Protein AF-A0A939FJG6-F1 (afdb_monomer)

Secondary structure (DSSP, 8-state):
-HHHHHHHHHHHHHHHH-TTHHHHHHHHHHHHHHHHHHH--SSHHHHHHHHHHHHHHHHHHHHHHHHHHHHHS-GGGHHHHHHHHHHHHHHHHHHHHHH-

Organism: NCBI:txid163361

Sequence (100 aa):
VCVVLAGRTAHWLRGRLGARAPLAACMTLMTAGAVLTAFFHGSPTQLALWFCLIGLGAGYGYAALADLVAALVPRREIAAGNGLNTVIRTVGSAVGSQLS

Radius of gyration: 14.94 Å; Cα contacts (8 Å, |Δi|>4): 90; chains: 1; bounding box: 38×19×45 Å

InterPro domains:
  IPR011701 Major facilitator superfamily [PF07690] (12-97)
  IPR020846 Major facilitator superfamily domain [PS50850] (1-100)
  IPR036259 MFS transporter superfamily [G3DSA:1.20.1250.20] (1-100)
  IPR036259 MFS transporter superfamily [SSF103473] (3-99)

Foldseek 3Di:
DLLVVLLVCLVVQCVPPNLCRLVVLLVVLLVVLVVCVVPPVPDPVSNVVSVSSNSSSVSSVVNSQLVVLVVPPPPVCSVVSVVVVVVVVVVVVVVVVVVD

pLDDT: mean 88.59, std 5.11, range [69.38, 94.81]

Structure (mmCIF, N/CA/C/O backbone):
data_AF-A0A939FJG6-F1
#
_entry.id   AF-A0A939FJG6-F1
#
loop_
_atom_site.group_PDB
_atom_site.id
_atom_site.type_symbol
_atom_site.label_atom_id
_atom_site.label_alt_id
_atom_site.label_comp_id
_atom_site.label_asym_id
_atom_site.label_entity_id
_atom_site.label_seq_id
_atom_site.pdbx_PDB_ins_code
_atom_site.Cartn_x
_atom_site.Cartn_y
_atom_site.Cartn_z
_atom_site.occupancy
_atom_site.B_iso_or_equiv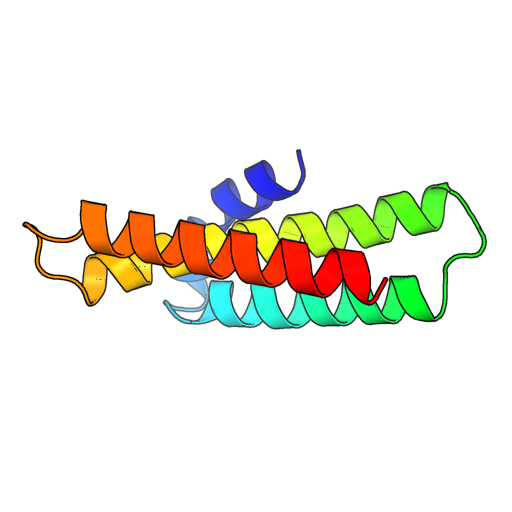
_atom_site.auth_seq_id
_atom_site.auth_comp_id
_atom_site.auth_asym_id
_atom_site.auth_atom_id
_atom_site.pdbx_PDB_model_num
ATOM 1 N N . VAL A 1 1 ? -1.706 10.787 -9.382 1.00 76.06 1 VAL A N 1
ATOM 2 C CA . VAL A 1 1 ? -3.081 10.711 -9.943 1.00 76.06 1 VAL A CA 1
ATOM 3 C C . VAL A 1 1 ? -3.710 9.338 -9.721 1.00 76.06 1 VAL A C 1
ATOM 5 O O . VAL A 1 1 ? -4.723 9.271 -9.039 1.00 76.06 1 VAL A O 1
ATOM 8 N N . CYS A 1 2 ? -3.094 8.247 -10.188 1.00 80.75 2 CYS A N 1
ATOM 9 C CA . CYS A 1 2 ? -3.628 6.882 -10.045 1.00 80.75 2 CYS A CA 1
ATOM 10 C C . CYS A 1 2 ? -3.949 6.479 -8.593 1.00 80.75 2 CYS A C 1
ATOM 12 O O . CYS A 1 2 ? -5.029 5.967 -8.328 1.00 80.75 2 CYS A O 1
ATOM 14 N N . VAL A 1 3 ? -3.085 6.827 -7.634 1.00 82.94 3 VAL A N 1
ATOM 15 C CA . VAL A 1 3 ? -3.323 6.608 -6.190 1.00 82.94 3 VAL A CA 1
ATOM 16 C C . VAL A 1 3 ? -4.638 7.239 -5.716 1.00 82.94 3 VAL A C 1
ATOM 18 O O . VAL A 1 3 ? -5.413 6.612 -4.999 1.00 82.94 3 VAL A O 1
ATOM 21 N N . VAL A 1 4 ? -4.916 8.473 -6.145 1.00 82.00 4 VAL A N 1
ATOM 22 C CA . VAL A 1 4 ? -6.126 9.213 -5.754 1.00 82.00 4 VAL A CA 1
ATOM 23 C C . VAL A 1 4 ? -7.368 8.569 -6.369 1.00 82.00 4 VAL A C 1
ATOM 25 O O . VAL A 1 4 ? -8.390 8.440 -5.700 1.00 82.00 4 VAL A O 1
ATOM 28 N N . LEU A 1 5 ? -7.280 8.117 -7.623 1.00 82.25 5 LEU A N 1
ATOM 29 C CA . LEU A 1 5 ? -8.376 7.422 -8.304 1.00 82.25 5 LEU A CA 1
ATOM 30 C C . LEU A 1 5 ? -8.698 6.071 -7.647 1.00 82.25 5 LEU A C 1
ATOM 32 O O . LEU A 1 5 ? -9.870 5.753 -7.440 1.00 82.25 5 LEU A O 1
ATOM 36 N N . ALA A 1 6 ? -7.676 5.308 -7.258 1.00 77.31 6 ALA A N 1
ATOM 37 C CA . ALA A 1 6 ? -7.855 4.060 -6.519 1.00 77.31 6 ALA A CA 1
ATOM 38 C C . ALA A 1 6 ? -8.456 4.296 -5.126 1.00 77.31 6 ALA A C 1
ATOM 40 O O . ALA A 1 6 ? -9.421 3.635 -4.752 1.00 77.31 6 ALA A O 1
ATOM 41 N N . GLY A 1 7 ? -7.976 5.304 -4.390 1.00 76.44 7 GLY A N 1
ATOM 42 C CA . GLY A 1 7 ? -8.575 5.689 -3.108 1.00 76.44 7 GLY A CA 1
ATOM 43 C C . GLY A 1 7 ? -10.057 6.060 -3.246 1.00 76.44 7 GLY A C 1
ATOM 44 O O . GLY A 1 7 ? -10.889 5.624 -2.452 1.00 76.44 7 GLY A O 1
ATOM 45 N N . ARG A 1 8 ? -10.423 6.782 -4.315 1.00 81.31 8 ARG A N 1
ATOM 46 C CA . ARG A 1 8 ? -11.822 7.120 -4.613 1.00 81.31 8 ARG A CA 1
ATOM 47 C C . ARG A 1 8 ? -12.666 5.9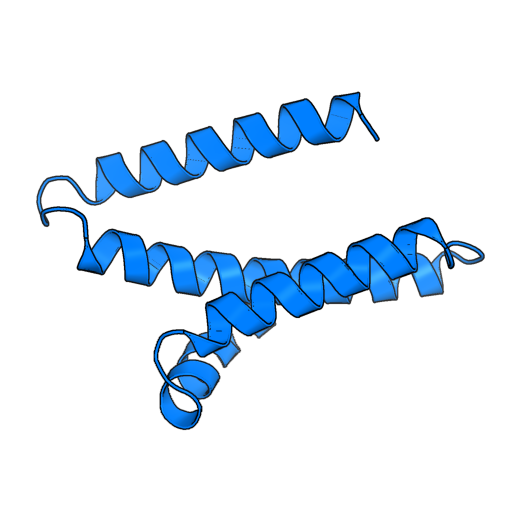18 -5.008 1.00 81.31 8 ARG A C 1
ATOM 49 O O . ARG A 1 8 ? -13.856 5.966 -4.765 1.00 81.31 8 ARG A O 1
ATOM 56 N N . THR A 1 9 ? -12.116 4.861 -5.592 1.00 85.94 9 THR A N 1
ATOM 57 C CA . THR A 1 9 ? -12.886 3.669 -6.009 1.00 85.94 9 THR A CA 1
ATOM 58 C C . THR A 1 9 ? -12.899 2.563 -4.949 1.00 85.94 9 THR A C 1
ATOM 60 O O . THR A 1 9 ? -13.729 1.655 -5.011 1.00 85.94 9 THR A O 1
ATOM 63 N N . ALA A 1 10 ? -12.060 2.671 -3.914 1.00 78.06 10 ALA A N 1
ATOM 64 C CA . ALA A 1 10 ? -11.960 1.702 -2.824 1.00 78.06 10 ALA A CA 1
ATOM 65 C C . ALA A 1 10 ? -13.278 1.498 -2.056 1.00 78.06 10 ALA A C 1
ATOM 67 O O . ALA A 1 10 ? -13.609 0.363 -1.715 1.00 78.06 10 ALA A O 1
ATOM 68 N N . HIS A 1 11 ? -14.055 2.563 -1.821 1.00 80.62 11 HIS A N 1
ATOM 69 C CA . HIS A 1 11 ? -15.347 2.463 -1.127 1.00 80.62 11 HIS A CA 1
ATOM 70 C C . HIS A 1 11 ? -16.357 1.610 -1.915 1.00 80.62 11 HIS A C 1
ATOM 72 O O . HIS A 1 11 ? -17.049 0.768 -1.344 1.00 80.62 11 HIS A O 1
ATOM 78 N N . TRP A 1 12 ? -16.394 1.778 -3.241 1.00 84.00 12 TRP A N 1
ATOM 79 C CA . TRP A 1 12 ? -17.251 1.001 -4.135 1.00 84.00 12 TRP A CA 1
ATOM 80 C C . TRP A 1 12 ? -16.816 -0.466 -4.174 1.00 84.00 12 TRP A C 1
ATOM 82 O O . TRP A 1 12 ? -17.649 -1.368 -4.078 1.00 84.00 12 TRP A O 1
ATOM 92 N N . LEU A 1 13 ? -15.502 -0.704 -4.236 1.00 78.81 13 LEU A N 1
ATOM 93 C CA . LEU A 1 13 ? -14.929 -2.048 -4.236 1.00 78.81 13 LEU A CA 1
ATOM 94 C C . LEU A 1 13 ? -15.253 -2.801 -2.935 1.00 78.81 13 LEU A C 1
ATOM 96 O O . LEU A 1 13 ? -15.637 -3.968 -2.984 1.00 78.81 13 LEU A O 1
ATOM 100 N N . ARG A 1 14 ? -15.187 -2.122 -1.779 1.00 82.12 14 ARG A N 1
ATOM 101 C CA . ARG A 1 14 ? -15.625 -2.684 -0.489 1.00 82.12 14 ARG A CA 1
ATOM 102 C C . ARG A 1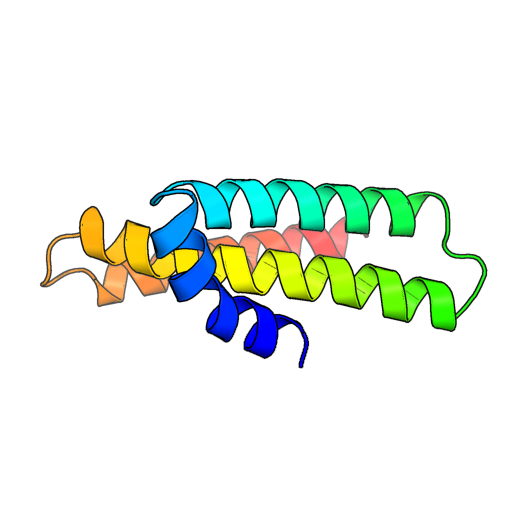 14 ? -17.109 -3.014 -0.467 1.00 82.12 14 ARG A C 1
ATOM 104 O O . ARG A 1 14 ? -17.472 -4.091 -0.008 1.00 82.12 14 ARG A O 1
ATOM 111 N N . GLY A 1 15 ? -17.952 -2.107 -0.960 1.00 82.50 15 GLY A N 1
ATOM 112 C CA . GLY A 1 15 ? -19.404 -2.292 -0.961 1.00 82.50 15 GLY A CA 1
ATOM 113 C C . GLY A 1 15 ? -19.864 -3.485 -1.800 1.00 82.50 15 GLY A C 1
ATOM 114 O O . GLY A 1 15 ? -20.858 -4.117 -1.461 1.00 82.50 15 GLY A O 1
ATOM 115 N N . ARG A 1 16 ? -19.132 -3.824 -2.871 1.00 81.38 16 ARG A N 1
ATOM 116 C CA . ARG A 1 16 ? -19.490 -4.938 -3.766 1.00 81.38 16 ARG A CA 1
ATOM 117 C C . ARG A 1 16 ? -18.816 -6.266 -3.446 1.00 81.38 16 ARG A 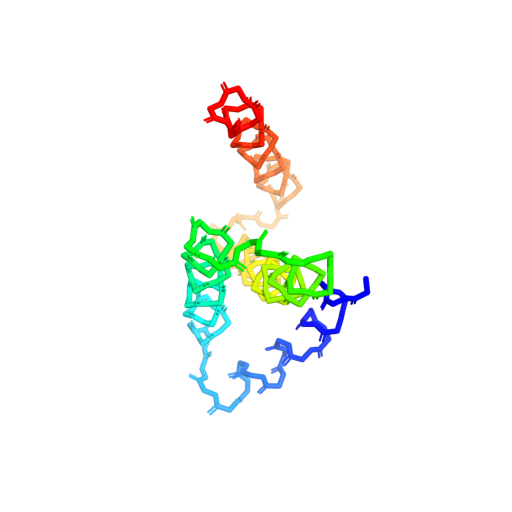C 1
ATOM 119 O O . ARG A 1 16 ? -19.424 -7.306 -3.665 1.00 81.38 16 ARG A O 1
ATOM 126 N N . LEU A 1 17 ? -17.567 -6.242 -2.985 1.00 79.69 17 LEU A N 1
ATOM 127 C CA . LEU A 1 17 ? -16.727 -7.442 -2.851 1.00 79.69 17 LEU A CA 1
ATOM 128 C C . LEU A 1 17 ? -16.272 -7.703 -1.402 1.00 79.69 17 LEU A C 1
ATOM 130 O O . LEU A 1 17 ? -15.540 -8.655 -1.137 1.00 79.69 17 LEU A O 1
ATOM 134 N N . GLY A 1 18 ? -16.708 -6.871 -0.454 1.00 83.06 18 GLY A N 1
ATOM 135 C CA . GLY A 1 18 ? -16.434 -7.014 0.973 1.00 83.06 18 GLY A CA 1
ATOM 136 C C . GLY A 1 18 ? -15.178 -6.283 1.456 1.00 83.06 18 GLY A C 1
ATOM 137 O O . GLY A 1 18 ? -14.363 -5.767 0.689 1.00 83.06 18 GLY A O 1
ATOM 138 N N . ALA A 1 19 ? -14.999 -6.257 2.780 1.00 78.44 19 ALA A N 1
ATOM 139 C CA . ALA A 1 19 ? -13.966 -5.460 3.452 1.00 78.44 19 ALA A CA 1
ATOM 140 C C . ALA A 1 19 ? -12.519 -5.840 3.076 1.00 78.44 19 ALA A C 1
ATOM 142 O O . ALA A 1 19 ? -11.618 -5.006 3.164 1.00 78.44 19 ALA A O 1
ATOM 143 N N . ARG A 1 20 ? -12.287 -7.086 2.634 1.00 84.00 20 ARG A N 1
ATOM 144 C CA . ARG A 1 20 ? -10.958 -7.586 2.234 1.00 84.00 20 ARG A CA 1
ATOM 145 C C . ARG A 1 20 ? -10.599 -7.280 0.777 1.00 84.00 20 ARG A C 1
ATOM 147 O O . ARG A 1 20 ? -9.429 -7.383 0.418 1.00 84.00 20 ARG A O 1
ATOM 154 N N . ALA A 1 21 ? -11.564 -6.881 -0.052 1.00 87.44 21 ALA A N 1
ATOM 155 C CA . ALA A 1 21 ? -11.352 -6.717 -1.488 1.00 87.44 21 ALA A CA 1
ATOM 156 C C . ALA A 1 21 ? -10.297 -5.656 -1.858 1.00 87.44 21 ALA A C 1
ATOM 158 O O . ALA A 1 21 ? -9.463 -5.949 -2.712 1.00 87.44 21 ALA A O 1
ATOM 159 N N . PRO A 1 22 ? -10.227 -4.473 -1.213 1.00 88.62 22 PRO A N 1
ATOM 160 C CA . PRO A 1 22 ? -9.169 -3.506 -1.519 1.00 88.62 22 PRO A CA 1
ATOM 161 C C . PRO A 1 22 ? -7.779 -3.986 -1.100 1.00 88.62 22 PRO A C 1
ATOM 163 O O . PRO A 1 22 ? -6.797 -3.663 -1.757 1.00 88.62 22 PRO A O 1
ATOM 166 N N . LEU A 1 23 ? -7.690 -4.781 -0.030 1.00 88.88 23 LEU A N 1
ATOM 167 C CA . LEU A 1 23 ? -6.437 -5.393 0.415 1.00 88.88 23 LEU A CA 1
ATOM 168 C C . LEU A 1 23 ? -5.933 -6.404 -0.618 1.00 88.88 23 LEU A C 1
ATOM 170 O O . LEU A 1 23 ? -4.779 -6.332 -1.032 1.00 88.88 23 LEU A O 1
ATOM 174 N N . ALA A 1 24 ? -6.816 -7.284 -1.096 1.00 92.19 24 ALA A N 1
ATOM 175 C CA . ALA A 1 24 ? -6.489 -8.219 -2.167 1.00 92.19 24 ALA A CA 1
ATOM 176 C C . ALA A 1 24 ? -6.096 -7.482 -3.458 1.00 92.19 24 ALA A C 1
ATOM 178 O O . ALA A 1 24 ? -5.049 -7.777 -4.026 1.00 92.19 24 ALA A O 1
ATOM 179 N N . ALA A 1 25 ? -6.873 -6.471 -3.868 1.00 91.19 25 ALA A N 1
ATOM 180 C CA . ALA A 1 25 ? -6.590 -5.665 -5.055 1.00 91.19 25 ALA A CA 1
ATOM 181 C C . ALA A 1 25 ? -5.236 -4.946 -4.962 1.00 91.19 25 ALA A C 1
ATOM 183 O O . ALA A 1 25 ? -4.478 -4.924 -5.930 1.00 91.19 25 ALA A O 1
ATOM 184 N N . CYS A 1 26 ? -4.909 -4.395 -3.789 1.00 93.38 26 CYS A N 1
ATOM 185 C CA . CYS A 1 26 ? -3.602 -3.812 -3.502 1.00 93.38 26 CYS A CA 1
ATOM 186 C C . CYS A 1 26 ? -2.482 -4.827 -3.742 1.00 93.38 26 CYS A C 1
ATOM 188 O O . CYS A 1 26 ? -1.575 -4.549 -4.524 1.00 93.38 26 CYS A O 1
ATOM 190 N N . MET A 1 27 ? -2.562 -6.005 -3.112 1.00 92.94 27 MET A N 1
ATOM 191 C CA . MET A 1 27 ? -1.537 -7.044 -3.250 1.00 92.94 27 MET A CA 1
ATOM 192 C C . MET A 1 27 ? -1.381 -7.474 -4.710 1.00 92.94 27 MET A C 1
ATOM 194 O O . MET A 1 27 ? -0.274 -7.448 -5.236 1.00 92.94 27 MET A O 1
ATOM 198 N N . THR A 1 28 ? -2.481 -7.775 -5.403 1.00 94.81 28 THR A N 1
ATOM 199 C CA . THR A 1 28 ? -2.423 -8.223 -6.801 1.00 94.81 28 THR A CA 1
ATOM 200 C C . THR A 1 28 ? -1.847 -7.161 -7.732 1.00 94.81 28 THR A C 1
ATOM 202 O O . THR A 1 28 ? -1.007 -7.478 -8.571 1.00 94.81 28 THR A O 1
ATOM 205 N N . LEU A 1 29 ? -2.260 -5.896 -7.587 1.00 94.00 29 LEU A N 1
ATOM 206 C CA . LEU A 1 29 ? -1.818 -4.811 -8.468 1.00 94.00 29 LEU A CA 1
ATOM 207 C C . LEU A 1 29 ? -0.358 -4.434 -8.220 1.00 94.00 29 LEU A C 1
ATOM 209 O O . LEU A 1 29 ? 0.380 -4.213 -9.179 1.00 94.00 29 LEU A O 1
ATOM 213 N N . MET A 1 30 ? 0.070 -4.382 -6.955 1.00 93.06 30 MET A N 1
ATOM 214 C CA . MET A 1 30 ? 1.460 -4.071 -6.622 1.00 93.06 30 MET A CA 1
ATOM 215 C C . MET A 1 30 ? 2.402 -5.196 -7.049 1.00 93.06 30 MET A 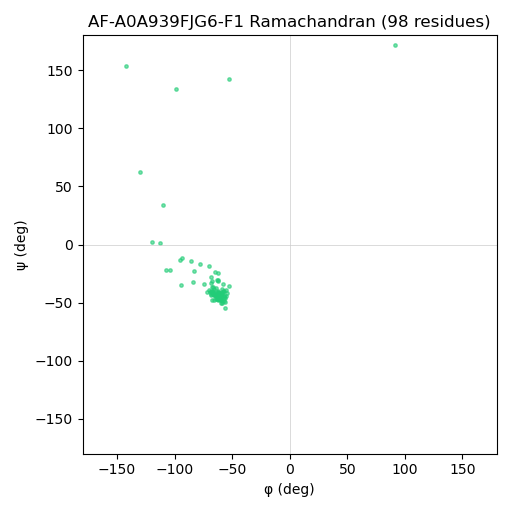C 1
ATOM 217 O O . MET A 1 30 ? 3.432 -4.908 -7.654 1.00 93.06 30 MET A O 1
ATOM 221 N N . THR A 1 31 ? 2.041 -6.462 -6.816 1.00 94.06 31 THR A N 1
ATOM 222 C CA . THR A 1 31 ? 2.842 -7.605 -7.279 1.00 94.06 31 THR A CA 1
ATOM 223 C C . THR A 1 31 ? 2.917 -7.648 -8.802 1.00 94.06 31 THR A C 1
ATOM 225 O O . THR A 1 31 ? 4.011 -7.762 -9.346 1.00 94.06 31 THR A O 1
ATOM 228 N N . ALA A 1 32 ? 1.791 -7.494 -9.506 1.00 94.25 32 ALA A N 1
ATOM 229 C CA . ALA A 1 32 ? 1.787 -7.478 -10.968 1.00 94.25 32 ALA A CA 1
ATOM 230 C C . ALA A 1 32 ? 2.625 -6.319 -11.525 1.00 94.25 32 ALA A C 1
ATOM 232 O O . ALA A 1 32 ? 3.451 -6.530 -12.406 1.00 94.25 32 ALA A O 1
ATOM 233 N N . GLY A 1 33 ? 2.465 -5.109 -10.980 1.00 92.00 33 GLY A N 1
ATOM 234 C CA . GLY A 1 33 ? 3.246 -3.941 -11.381 1.00 92.00 33 GLY A CA 1
ATOM 235 C C . GLY A 1 33 ? 4.747 -4.121 -11.149 1.00 92.00 33 GLY A C 1
ATOM 236 O O . GLY A 1 33 ? 5.535 -3.794 -12.033 1.00 92.00 33 GLY A O 1
ATOM 237 N N . ALA A 1 34 ? 5.151 -4.697 -10.014 1.00 90.62 34 ALA A N 1
ATOM 238 C CA . ALA A 1 34 ? 6.551 -5.011 -9.730 1.00 90.62 34 ALA A CA 1
ATOM 239 C C . ALA A 1 34 ? 7.123 -6.057 -10.702 1.00 90.62 34 ALA A C 1
ATOM 241 O O . ALA A 1 34 ? 8.183 -5.832 -11.278 1.00 90.62 34 ALA A O 1
ATOM 242 N N . VAL A 1 35 ? 6.403 -7.157 -10.953 1.00 93.88 35 VAL A N 1
ATOM 243 C CA . VAL A 1 35 ? 6.817 -8.203 -11.908 1.00 93.88 35 VAL A CA 1
ATOM 244 C C . VAL A 1 35 ? 6.933 -7.636 -13.325 1.00 93.88 35 VAL A C 1
ATOM 246 O O . VAL A 1 35 ? 7.939 -7.843 -13.997 1.00 93.88 35 VAL A O 1
ATOM 249 N N . LEU A 1 36 ? 5.944 -6.866 -13.778 1.00 91.88 36 LEU A N 1
ATOM 250 C CA . LEU A 1 36 ? 5.973 -6.237 -15.100 1.00 91.88 36 LEU A CA 1
ATOM 251 C C . LEU A 1 36 ? 7.111 -5.222 -15.221 1.00 91.88 36 LEU A C 1
ATOM 253 O O . LEU A 1 36 ? 7.766 -5.162 -16.255 1.00 91.88 36 LEU A O 1
ATOM 257 N N . THR A 1 37 ? 7.401 -4.477 -14.155 1.00 90.00 37 THR A N 1
ATOM 258 C CA . THR A 1 37 ? 8.545 -3.558 -14.128 1.00 90.00 37 THR A CA 1
ATOM 259 C C . THR A 1 37 ? 9.873 -4.309 -14.146 1.00 90.00 37 THR A C 1
ATOM 261 O O . THR A 1 37 ? 10.807 -3.812 -14.753 1.00 90.00 37 THR A O 1
ATOM 264 N N . ALA A 1 38 ? 9.960 -5.496 -13.536 1.00 89.88 38 ALA A N 1
ATOM 265 C CA . ALA A 1 38 ? 11.176 -6.309 -13.495 1.00 89.88 38 ALA A CA 1
ATOM 266 C C . ALA A 1 38 ? 11.494 -7.013 -14.826 1.00 89.88 38 ALA A C 1
ATOM 268 O O . ALA A 1 38 ? 12.663 -7.170 -15.157 1.00 89.88 38 ALA A O 1
ATOM 269 N N . PHE A 1 39 ? 10.480 -7.428 -15.594 1.00 91.94 39 PHE A N 1
ATOM 270 C CA . PHE A 1 39 ? 10.681 -8.177 -16.846 1.00 91.94 39 PHE A CA 1
ATOM 271 C C . PHE A 1 39 ? 10.394 -7.373 -18.127 1.00 91.94 39 PHE A C 1
ATOM 273 O O . PHE A 1 39 ? 10.888 -7.732 -19.193 1.00 91.94 39 PHE A O 1
ATOM 280 N N . PHE A 1 40 ? 9.603 -6.295 -18.061 1.00 85.44 40 PHE A N 1
ATOM 281 C CA . PHE A 1 40 ? 9.110 -5.552 -19.232 1.00 85.44 40 PHE A CA 1
ATOM 282 C C . PHE A 1 40 ? 9.344 -4.038 -19.110 1.00 85.44 40 PHE A C 1
ATOM 284 O O . PHE A 1 40 ? 8.408 -3.238 -19.128 1.00 85.44 40 PHE A O 1
ATOM 291 N N . HIS A 1 41 ? 10.608 -3.628 -19.032 1.00 84.50 41 HIS A N 1
ATOM 292 C CA . HIS A 1 41 ? 11.035 -2.229 -18.874 1.00 84.50 41 HIS A CA 1
ATOM 293 C C . HIS A 1 41 ? 11.707 -1.646 -20.137 1.00 84.50 41 HIS A C 1
ATOM 295 O O . HIS A 1 41 ? 12.629 -0.839 -20.052 1.00 84.50 41 HIS A O 1
ATOM 301 N N . GLY A 1 42 ? 11.263 -2.064 -21.328 1.00 83.56 42 GLY A N 1
ATOM 302 C CA . GLY A 1 42 ? 11.912 -1.723 -22.602 1.00 83.56 42 GLY A CA 1
ATOM 303 C C . GLY A 1 42 ? 11.625 -0.313 -23.132 1.00 83.56 42 GLY A C 1
ATOM 304 O O . GLY A 1 42 ? 12.344 0.168 -24.003 1.00 83.56 42 GLY A O 1
ATOM 305 N N . SER A 1 43 ? 10.590 0.371 -22.629 1.00 90.69 43 SER A N 1
ATOM 306 C CA . SER A 1 43 ? 10.258 1.737 -23.051 1.00 90.69 43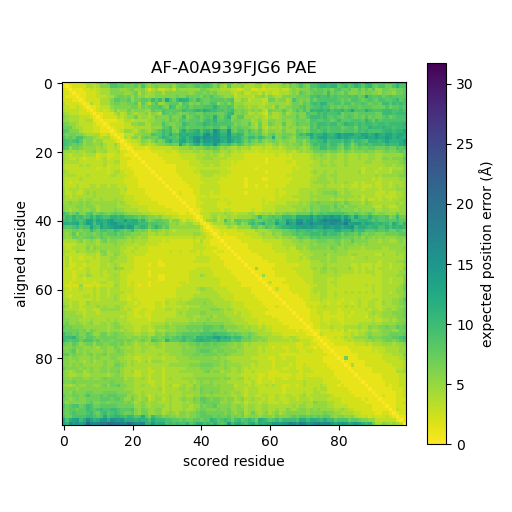 SER A CA 1
ATOM 307 C C . SER A 1 43 ? 9.765 2.620 -21.894 1.00 90.69 43 SER A C 1
ATOM 309 O O . SER A 1 43 ? 9.149 2.113 -20.950 1.00 90.69 43 SER A O 1
ATOM 311 N N . PRO A 1 44 ? 9.940 3.956 -21.981 1.00 88.38 44 PRO A N 1
ATOM 312 C CA . PRO A 1 44 ? 9.430 4.892 -20.972 1.00 88.38 44 PRO A CA 1
ATOM 313 C C . PRO A 1 44 ? 7.910 4.800 -20.777 1.00 88.38 44 PRO A C 1
ATOM 315 O O . PRO A 1 44 ? 7.405 4.958 -19.668 1.00 88.38 44 PRO A O 1
ATOM 318 N N . THR A 1 45 ? 7.174 4.510 -21.855 1.00 89.00 45 THR A N 1
ATOM 319 C CA . THR A 1 45 ? 5.710 4.367 -21.815 1.00 89.00 45 THR A CA 1
ATOM 320 C C . THR A 1 45 ? 5.267 3.109 -21.066 1.00 89.00 45 THR A C 1
ATOM 322 O O . THR A 1 45 ? 4.323 3.179 -20.280 1.00 89.00 45 THR A O 1
ATOM 325 N N . GLN A 1 46 ? 5.979 1.987 -21.227 1.00 88.19 46 GLN A N 1
ATOM 326 C CA . GLN A 1 46 ? 5.752 0.777 -20.429 1.00 88.19 46 GLN A CA 1
ATOM 327 C C . GLN A 1 46 ? 5.998 1.041 -18.946 1.00 88.19 46 GLN A C 1
ATOM 329 O O . GLN A 1 46 ? 5.144 0.718 -18.125 1.00 88.19 46 GLN A O 1
ATOM 334 N N . LEU A 1 47 ? 7.109 1.704 -18.607 1.00 89.25 47 LEU A N 1
ATOM 335 C CA . LEU A 1 47 ? 7.404 2.063 -17.220 1.00 89.25 47 LEU A CA 1
ATOM 336 C C . LEU A 1 47 ? 6.275 2.904 -16.612 1.00 89.25 47 LEU A C 1
ATOM 338 O O . LEU A 1 47 ? 5.777 2.587 -15.534 1.00 89.25 47 LEU A O 1
ATOM 342 N N . ALA A 1 48 ? 5.823 3.940 -17.324 1.00 90.88 48 ALA A N 1
ATOM 343 C CA . ALA A 1 48 ? 4.729 4.792 -16.869 1.00 90.88 48 ALA A CA 1
ATOM 344 C C . ALA A 1 48 ? 3.444 3.988 -16.595 1.00 90.88 48 ALA A C 1
ATOM 346 O O . ALA A 1 48 ? 2.771 4.225 -15.588 1.00 90.88 48 ALA A O 1
ATOM 347 N N . LEU A 1 49 ? 3.125 3.007 -17.445 1.00 91.44 49 LEU A N 1
ATOM 348 C CA . LEU A 1 49 ? 1.964 2.135 -17.270 1.00 91.44 49 LEU A CA 1
ATOM 349 C C . LEU A 1 49 ? 2.102 1.229 -16.035 1.00 91.44 49 LEU A C 1
ATOM 351 O O . LEU A 1 49 ? 1.157 1.097 -15.253 1.00 91.44 49 LEU A O 1
ATOM 355 N N . TRP A 1 50 ? 3.280 0.651 -15.804 1.00 92.31 50 TRP A N 1
ATOM 356 C CA . TRP A 1 50 ? 3.531 -0.210 -14.644 1.00 92.31 50 TRP A CA 1
ATOM 357 C C . TRP A 1 50 ? 3.530 0.573 -13.332 1.00 92.31 50 TRP A C 1
ATOM 359 O O . TRP A 1 50 ? 2.889 0.155 -12.367 1.00 92.31 50 TRP A O 1
ATOM 369 N N . PHE A 1 51 ? 4.113 1.773 -13.313 1.00 90.50 51 PHE A N 1
ATOM 370 C CA . PHE A 1 51 ? 3.997 2.688 -12.177 1.00 90.50 51 PHE A CA 1
ATOM 371 C C . PHE A 1 51 ? 2.550 3.129 -11.924 1.00 90.50 51 PHE A C 1
ATOM 373 O O . PHE A 1 51 ? 2.165 3.334 -10.770 1.00 90.50 51 PHE A O 1
ATOM 380 N N . CYS A 1 52 ? 1.712 3.227 -12.961 1.00 92.31 52 CYS A N 1
ATOM 381 C CA . CYS A 1 52 ? 0.280 3.456 -12.776 1.00 92.31 52 CYS A CA 1
ATOM 382 C C . CYS A 1 52 ? -0.398 2.280 -12.061 1.00 92.31 52 CYS A C 1
ATOM 384 O O . CYS A 1 52 ? -1.175 2.531 -11.140 1.00 92.31 52 CYS A O 1
ATOM 386 N N . LEU A 1 53 ? -0.084 1.028 -12.417 1.00 92.31 53 LEU A N 1
ATOM 387 C CA . LEU A 1 53 ? -0.597 -0.159 -11.714 1.00 92.31 53 LEU A CA 1
ATOM 388 C C . LEU A 1 53 ? -0.170 -0.173 -10.244 1.00 92.31 53 LEU A C 1
ATOM 390 O O . LEU A 1 53 ? -1.014 -0.340 -9.362 1.00 92.31 53 LEU A O 1
ATOM 394 N N . ILE A 1 54 ? 1.114 0.079 -9.976 1.00 92.12 54 ILE A N 1
ATOM 395 C CA . ILE A 1 54 ? 1.646 0.172 -8.610 1.00 92.12 54 ILE A CA 1
ATOM 396 C C . ILE A 1 54 ? 0.925 1.286 -7.841 1.00 92.12 54 ILE A C 1
ATOM 398 O O . ILE A 1 54 ? 0.488 1.080 -6.710 1.00 92.12 54 ILE A O 1
ATOM 402 N N . GLY A 1 55 ? 0.734 2.452 -8.464 1.00 91.81 55 GLY A N 1
ATOM 403 C CA . GLY A 1 55 ? 0.013 3.576 -7.873 1.00 91.81 55 GLY A CA 1
ATOM 404 C C . GLY A 1 55 ? -1.454 3.262 -7.568 1.00 91.81 55 GLY A C 1
ATOM 405 O O . GLY A 1 55 ? -1.953 3.653 -6.513 1.00 91.81 55 GLY A O 1
ATOM 406 N N . LEU A 1 56 ? -2.151 2.539 -8.449 1.00 91.56 56 LEU A N 1
ATOM 407 C CA . LEU A 1 56 ? -3.513 2.069 -8.183 1.00 91.56 56 LEU A CA 1
ATOM 408 C C . LEU A 1 56 ? -3.536 1.112 -6.985 1.00 91.56 56 LEU A C 1
ATOM 410 O O . LEU A 1 56 ? -4.327 1.303 -6.063 1.00 91.56 56 LEU A O 1
ATOM 414 N N . GLY A 1 57 ? -2.636 0.127 -6.960 1.00 91.19 57 GLY A N 1
ATOM 415 C CA . GLY A 1 57 ? -2.514 -0.811 -5.844 1.00 91.19 57 GLY A CA 1
ATOM 416 C C . GLY A 1 57 ? -2.277 -0.096 -4.513 1.00 91.19 57 GLY A C 1
ATOM 417 O O . GLY A 1 57 ? -3.030 -0.299 -3.562 1.00 91.19 57 GLY A O 1
ATOM 418 N N . ALA A 1 58 ? -1.315 0.829 -4.478 1.00 91.88 58 ALA A N 1
ATOM 419 C CA . ALA A 1 58 ? -1.007 1.624 -3.294 1.00 91.88 58 ALA A CA 1
ATOM 420 C C . ALA A 1 58 ? -2.217 2.429 -2.788 1.00 91.88 58 ALA A C 1
ATOM 422 O O . ALA A 1 58 ? -2.452 2.487 -1.583 1.00 91.88 58 ALA A O 1
ATOM 423 N N . GLY A 1 59 ? -3.025 3.007 -3.685 1.00 90.31 59 GLY A N 1
ATOM 424 C CA . GLY A 1 59 ? -4.244 3.728 -3.304 1.00 90.31 59 GLY A CA 1
ATOM 425 C C . GLY A 1 59 ? -5.275 2.843 -2.598 1.00 90.31 59 GLY A C 1
ATOM 426 O O . GLY A 1 59 ? -5.833 3.248 -1.576 1.00 90.31 59 GLY A O 1
ATOM 427 N N . TYR A 1 60 ? -5.482 1.614 -3.083 1.00 91.06 60 TYR A N 1
ATOM 428 C CA . TYR A 1 60 ? -6.328 0.636 -2.393 1.00 91.06 60 TYR A CA 1
ATOM 429 C C . TYR A 1 60 ? -5.736 0.202 -1.049 1.00 91.06 60 TYR A C 1
ATOM 431 O O . TYR A 1 60 ? -6.480 0.060 -0.077 1.00 91.06 60 TYR A O 1
ATOM 439 N N . GLY A 1 61 ? -4.412 0.045 -0.973 1.00 90.12 61 GLY A N 1
ATOM 440 C CA . GLY A 1 61 ? -3.697 -0.261 0.264 1.00 90.12 61 GLY A CA 1
ATOM 441 C C . GLY A 1 61 ? -3.880 0.818 1.328 1.00 90.12 61 GLY A C 1
ATOM 442 O O . GLY A 1 61 ? -4.247 0.502 2.456 1.00 90.12 61 GLY A O 1
ATOM 443 N N . TYR A 1 62 ? -3.714 2.095 0.970 1.00 89.88 62 TYR A N 1
ATOM 444 C CA . TYR A 1 62 ? -3.910 3.215 1.897 1.00 89.88 62 TYR A CA 1
ATOM 445 C C . TYR A 1 62 ? -5.339 3.294 2.429 1.00 89.88 62 TYR A C 1
ATOM 447 O O . TYR A 1 62 ? -5.531 3.450 3.633 1.00 89.88 62 TYR A O 1
ATOM 455 N N . ALA A 1 63 ? -6.339 3.128 1.558 1.00 88.25 63 ALA A N 1
ATOM 456 C CA . ALA A 1 63 ? -7.733 3.074 1.986 1.00 88.25 63 ALA A CA 1
ATOM 457 C C . ALA A 1 63 ? -7.981 1.887 2.930 1.00 88.25 63 ALA A C 1
ATOM 459 O O . ALA A 1 63 ? -8.640 2.023 3.958 1.00 88.25 63 ALA A O 1
ATOM 460 N N . ALA A 1 64 ? -7.413 0.719 2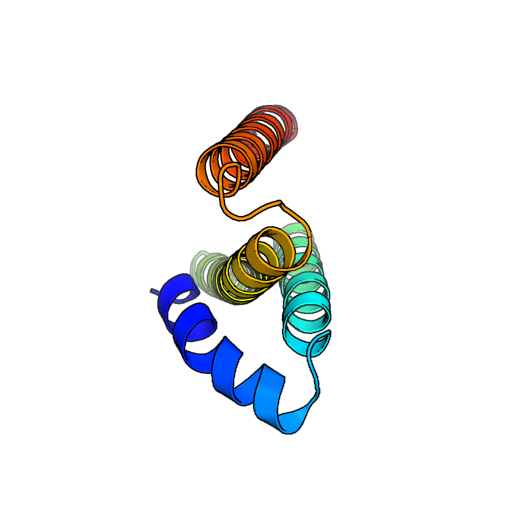.613 1.00 89.31 64 ALA A N 1
ATOM 461 C CA . ALA A 1 64 ? -7.600 -0.464 3.433 1.00 89.31 64 ALA A CA 1
ATOM 462 C C . ALA A 1 64 ? -6.949 -0.353 4.814 1.00 89.31 64 ALA A C 1
ATOM 464 O O . ALA A 1 64 ? -7.555 -0.776 5.796 1.00 89.31 64 ALA A O 1
ATOM 465 N N . LEU A 1 65 ? -5.747 0.220 4.877 1.00 89.38 65 LEU A N 1
ATOM 466 C CA . LEU A 1 65 ? -5.005 0.454 6.112 1.00 89.38 65 LEU A CA 1
ATOM 467 C C . LEU A 1 65 ? -5.708 1.469 7.009 1.00 89.38 65 LEU A C 1
ATOM 469 O O . LEU A 1 65 ? -5.821 1.213 8.202 1.00 89.38 65 LEU A O 1
ATOM 473 N N . ALA A 1 66 ? -6.224 2.569 6.450 1.00 87.62 66 ALA A N 1
ATOM 474 C CA . ALA A 1 66 ? -6.983 3.557 7.215 1.00 87.62 66 ALA A CA 1
ATOM 475 C C . ALA A 1 66 ? -8.179 2.911 7.934 1.00 87.62 66 ALA A C 1
ATOM 477 O O . ALA A 1 66 ? -8.361 3.100 9.137 1.00 87.62 66 ALA A O 1
ATOM 478 N N . ASP A 1 67 ? -8.931 2.071 7.221 1.00 87.94 67 ASP A N 1
ATOM 479 C CA . ASP A 1 67 ? -10.065 1.349 7.796 1.00 87.94 67 ASP A CA 1
ATOM 480 C C . ASP A 1 67 ? -9.629 0.298 8.830 1.00 87.94 67 ASP A C 1
ATOM 482 O O . ASP A 1 67 ? -10.303 0.104 9.839 1.00 87.94 67 ASP A O 1
ATOM 486 N N . LEU A 1 68 ? -8.499 -0.380 8.606 1.00 87.94 68 LEU A N 1
ATOM 487 C CA . LEU A 1 68 ? -7.970 -1.389 9.528 1.00 87.94 68 LEU A CA 1
ATOM 488 C C . LEU A 1 68 ? -7.491 -0.753 10.840 1.00 87.94 68 LEU A C 1
ATOM 490 O O . LEU A 1 68 ? -7.788 -1.260 11.918 1.00 87.94 68 LEU A O 1
ATOM 494 N N . VAL A 1 69 ? -6.799 0.386 10.750 1.00 90.00 69 VAL A N 1
ATOM 495 C CA . VAL A 1 69 ? -6.371 1.184 11.905 1.00 90.00 69 VAL A CA 1
ATOM 496 C C . VAL A 1 69 ? -7.591 1.684 12.673 1.00 90.00 69 VAL A C 1
ATOM 498 O O . VAL A 1 69 ? -7.650 1.518 13.887 1.00 90.00 69 VAL A O 1
ATOM 501 N N . ALA A 1 70 ? -8.591 2.232 11.979 1.00 90.12 70 ALA A N 1
ATOM 502 C CA . ALA A 1 70 ? -9.822 2.699 12.611 1.00 90.12 70 ALA A CA 1
ATOM 503 C C . ALA A 1 70 ? -10.612 1.573 13.305 1.00 90.12 70 ALA A C 1
ATOM 505 O O . ALA A 1 70 ? -11.291 1.834 14.296 1.00 90.12 70 ALA A O 1
ATOM 506 N N . ALA A 1 71 ? -10.528 0.339 12.798 1.00 89.94 71 ALA A N 1
ATOM 507 C CA . ALA A 1 71 ? -11.223 -0.820 13.356 1.00 89.94 71 ALA A CA 1
ATOM 508 C C . ALA A 1 71 ? -10.482 -1.491 14.526 1.00 89.94 71 ALA A C 1
ATOM 510 O O . ALA A 1 71 ? -11.131 -2.047 15.409 1.00 89.94 71 ALA A O 1
ATOM 511 N N . LEU A 1 72 ? -9.145 -1.482 14.525 1.00 91.88 72 LEU A N 1
ATOM 512 C CA . LEU A 1 72 ? -8.329 -2.246 15.480 1.00 91.88 72 LEU A CA 1
ATOM 513 C C . LEU A 1 72 ? -7.701 -1.393 16.587 1.00 91.88 72 LEU A C 1
ATOM 515 O O . LEU A 1 72 ? -7.340 -1.932 17.631 1.00 91.88 72 LEU A O 1
ATOM 519 N N . VAL A 1 73 ? -7.546 -0.084 16.374 1.00 94.38 73 VAL A N 1
ATOM 520 C CA . VAL A 1 73 ? -6.891 0.814 17.333 1.00 94.38 73 VAL A CA 1
ATOM 521 C C . VAL A 1 73 ? -7.943 1.559 18.162 1.00 94.38 73 VAL A C 1
ATOM 523 O O . VAL A 1 73 ? -8.892 2.107 17.594 1.00 94.38 73 VAL A O 1
ATOM 526 N N . PRO A 1 74 ? -7.792 1.643 19.501 1.00 93.69 74 PRO A N 1
ATOM 527 C CA . PRO A 1 74 ? -8.677 2.445 20.339 1.00 93.69 74 PRO A CA 1
ATOM 528 C C . PRO A 1 74 ? -8.779 3.888 19.838 1.00 93.69 74 PRO A C 1
ATOM 530 O O . PRO A 1 74 ? -7.786 4.492 19.442 1.00 93.69 74 PRO A O 1
ATOM 533 N N . ARG A 1 75 ? -9.971 4.492 19.924 1.00 90.31 75 ARG A N 1
ATOM 534 C CA . ARG A 1 75 ? -10.257 5.828 19.359 1.00 90.31 75 ARG A CA 1
ATOM 535 C C . ARG A 1 75 ? -9.273 6.926 19.790 1.00 90.31 75 ARG A C 1
ATOM 537 O O . ARG A 1 75 ? -8.931 7.787 18.988 1.00 90.31 75 ARG A O 1
ATOM 544 N N . ARG A 1 76 ? -8.801 6.869 21.040 1.00 93.88 76 ARG A N 1
ATOM 545 C CA . ARG A 1 76 ? -7.800 7.792 21.615 1.00 93.88 76 ARG A CA 1
ATOM 546 C C . ARG A 1 76 ? -6.382 7.615 21.049 1.00 93.88 76 ARG A C 1
ATOM 548 O O . ARG A 1 76 ? -5.564 8.515 21.172 1.00 93.88 76 ARG A O 1
ATOM 555 N N . GLU A 1 77 ? -6.098 6.476 20.427 1.00 93.94 77 GLU A N 1
ATOM 556 C CA . GLU A 1 77 ? -4.778 6.068 19.933 1.00 93.94 77 GLU A CA 1
ATOM 557 C C . GLU A 1 77 ? -4.719 5.994 18.395 1.00 93.94 77 GLU A C 1
ATOM 559 O O . GLU A 1 77 ? -3.662 5.707 17.841 1.00 93.94 77 GLU A O 1
ATOM 564 N N . ILE A 1 78 ? -5.804 6.311 17.669 1.00 93.25 78 ILE A N 1
ATOM 565 C CA . ILE A 1 78 ? -5.843 6.270 16.189 1.00 93.25 78 ILE A CA 1
ATOM 566 C C . ILE A 1 78 ? -4.729 7.123 15.564 1.00 93.25 78 ILE A C 1
ATOM 568 O O . ILE A 1 78 ? -4.109 6.713 14.582 1.00 93.25 78 ILE A O 1
ATOM 572 N N . ALA A 1 79 ? -4.440 8.294 16.143 1.00 91.12 79 ALA A N 1
ATOM 573 C CA . ALA A 1 79 ? -3.348 9.150 15.683 1.00 91.12 79 ALA A CA 1
ATOM 574 C C . ALA A 1 79 ? -1.981 8.456 15.817 1.00 91.12 79 ALA A C 1
ATOM 576 O O . ALA A 1 79 ? -1.179 8.495 14.885 1.00 91.12 79 ALA A O 1
ATOM 577 N N . ALA A 1 80 ? -1.746 7.758 16.934 1.00 93.75 80 ALA A N 1
ATOM 578 C CA . ALA A 1 80 ? -0.535 6.970 17.145 1.00 93.75 80 ALA A CA 1
ATOM 579 C C . ALA A 1 80 ? -0.462 5.773 16.179 1.00 93.75 80 ALA A C 1
ATOM 581 O O . ALA A 1 80 ? 0.590 5.527 15.593 1.00 93.75 80 ALA A O 1
ATOM 582 N N . GLY A 1 81 ? -1.585 5.086 15.933 1.00 92.50 81 GLY A N 1
ATOM 583 C CA . GLY A 1 81 ? -1.674 3.989 14.962 1.00 92.50 81 GLY A CA 1
ATOM 584 C C . GLY A 1 81 ? -1.351 4.420 13.525 1.00 92.50 81 GLY A C 1
ATOM 585 O O . GLY A 1 81 ? -0.563 3.767 12.840 1.00 92.50 81 GLY A O 1
ATOM 586 N N . ASN A 1 82 ? -1.885 5.562 13.080 1.00 91.44 82 ASN A N 1
ATOM 587 C CA . ASN A 1 82 ? -1.546 6.148 11.776 1.00 91.44 82 ASN A CA 1
ATOM 588 C C . ASN A 1 82 ? -0.086 6.625 11.707 1.00 91.44 82 ASN A C 1
ATOM 590 O O . ASN A 1 82 ? 0.570 6.478 10.670 1.00 91.44 82 ASN A O 1
ATOM 594 N N . GLY A 1 83 ? 0.439 7.164 12.812 1.00 92.38 83 GLY A N 1
ATOM 595 C CA . GLY A 1 83 ? 1.853 7.512 12.948 1.00 92.38 83 GLY A CA 1
ATOM 596 C C . GLY A 1 83 ? 2.753 6.293 12.745 1.00 92.38 83 GLY A C 1
ATOM 597 O O . GLY A 1 83 ? 3.643 6.319 11.895 1.00 92.38 83 GLY A O 1
ATOM 598 N N . LEU A 1 84 ? 2.460 5.187 13.436 1.00 93.81 84 LEU A N 1
ATOM 599 C CA . LEU A 1 84 ? 3.187 3.926 13.287 1.00 93.81 84 LEU A CA 1
ATOM 600 C C . LEU A 1 84 ? 3.119 3.390 11.851 1.00 93.81 84 LE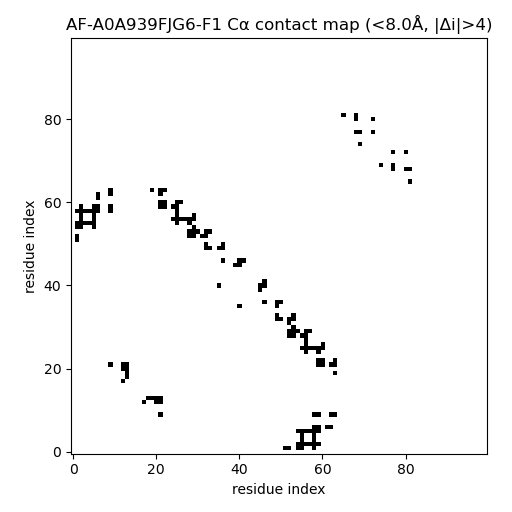U A C 1
ATOM 602 O O . LEU A 1 84 ? 4.140 2.982 11.300 1.00 93.81 84 LEU A O 1
ATOM 606 N N . ASN A 1 85 ? 1.947 3.439 11.208 1.00 91.00 85 ASN A N 1
ATOM 607 C CA . ASN A 1 85 ? 1.813 3.043 9.805 1.00 91.00 85 ASN A CA 1
ATOM 608 C C . ASN A 1 85 ? 2.723 3.870 8.881 1.00 91.00 85 ASN A C 1
ATOM 610 O O . ASN A 1 85 ? 3.390 3.323 8.001 1.00 91.00 85 ASN A O 1
ATOM 614 N N . THR A 1 86 ? 2.795 5.180 9.117 1.00 92.12 86 THR A N 1
ATOM 615 C CA . THR A 1 86 ? 3.684 6.074 8.369 1.00 92.12 86 THR A CA 1
ATOM 616 C C . THR A 1 86 ? 5.152 5.716 8.584 1.00 92.12 86 THR A C 1
ATOM 618 O O . THR A 1 86 ? 5.898 5.657 7.610 1.00 92.12 86 THR A O 1
ATOM 621 N N . VAL A 1 87 ? 5.563 5.421 9.822 1.00 94.69 87 VAL A N 1
ATOM 622 C CA . VAL A 1 87 ? 6.935 4.986 10.134 1.00 94.69 87 VAL A CA 1
ATOM 623 C C . VAL A 1 87 ? 7.285 3.703 9.382 1.00 94.69 87 VAL A C 1
ATOM 625 O O . VAL A 1 87 ? 8.296 3.672 8.683 1.00 94.69 87 VAL A O 1
ATOM 628 N N . ILE A 1 88 ? 6.431 2.677 9.453 1.00 93.06 88 ILE A N 1
ATOM 629 C CA . ILE A 1 88 ? 6.640 1.399 8.752 1.00 93.06 88 ILE A CA 1
ATOM 630 C C . ILE A 1 88 ? 6.796 1.625 7.245 1.00 93.06 88 ILE A C 1
ATOM 632 O O . ILE A 1 88 ? 7.702 1.071 6.625 1.00 93.06 88 ILE A O 1
ATOM 636 N N . ARG A 1 89 ? 5.949 2.475 6.650 1.00 88.81 89 ARG A N 1
ATOM 637 C CA . ARG A 1 89 ? 6.030 2.807 5.224 1.00 88.81 89 ARG A CA 1
ATOM 638 C C . ARG A 1 89 ? 7.349 3.490 4.870 1.00 88.81 89 ARG A C 1
ATOM 640 O O . ARG A 1 89 ? 7.951 3.136 3.863 1.00 88.81 89 ARG A O 1
ATOM 647 N N . THR A 1 90 ? 7.802 4.442 5.681 1.00 92.88 90 THR A N 1
ATOM 648 C CA . THR A 1 90 ? 9.077 5.138 5.460 1.00 92.88 90 THR A CA 1
ATOM 649 C C . THR A 1 90 ? 10.262 4.182 5.560 1.00 92.88 90 THR A C 1
ATOM 651 O O . THR A 1 90 ? 11.132 4.215 4.694 1.00 92.88 90 THR A O 1
ATOM 654 N N . VAL A 1 91 ? 10.276 3.292 6.558 1.00 94.12 91 VAL A N 1
ATOM 655 C CA . VAL A 1 91 ? 11.305 2.247 6.686 1.00 94.12 91 VAL A CA 1
ATOM 656 C C . VAL A 1 91 ? 11.296 1.337 5.459 1.00 94.12 91 VAL A C 1
ATOM 658 O O . VAL A 1 91 ? 12.343 1.110 4.861 1.00 94.12 91 VAL A O 1
ATOM 661 N N . GLY A 1 92 ? 10.117 0.876 5.033 1.00 88.69 92 GLY A N 1
ATOM 662 C CA . GLY A 1 92 ? 9.971 0.070 3.822 1.00 88.69 92 GLY A CA 1
ATOM 663 C C . GLY A 1 92 ? 10.508 0.776 2.575 1.00 88.69 92 GLY A C 1
ATOM 664 O O . GLY A 1 92 ? 11.244 0.170 1.803 1.00 88.69 92 GLY A O 1
ATOM 665 N N . SER A 1 93 ? 10.207 2.066 2.400 1.00 88.75 93 SER A N 1
ATOM 666 C CA . SER A 1 93 ? 10.759 2.867 1.302 1.00 88.75 93 SER A CA 1
ATOM 667 C C . SER A 1 93 ? 12.279 3.014 1.384 1.00 88.75 93 SER A C 1
ATOM 669 O O . SER A 1 93 ? 12.931 2.873 0.357 1.00 88.75 93 SER A O 1
ATOM 671 N N . ALA A 1 94 ? 12.845 3.251 2.572 1.00 91.88 94 ALA A N 1
ATOM 672 C CA . ALA A 1 94 ? 14.288 3.405 2.762 1.00 91.88 94 ALA A CA 1
ATOM 673 C C . ALA A 1 94 ? 15.064 2.107 2.488 1.00 91.88 94 ALA A C 1
ATOM 675 O O . ALA A 1 94 ? 16.140 2.133 1.892 1.00 91.88 94 ALA A O 1
ATOM 676 N N . VAL A 1 95 ? 14.517 0.963 2.908 1.00 92.44 95 VAL A N 1
ATOM 677 C CA . VAL A 1 95 ? 15.084 -0.356 2.590 1.00 92.44 95 VAL A CA 1
ATOM 678 C C . VAL A 1 95 ? 14.949 -0.631 1.094 1.00 92.44 95 VAL A C 1
ATOM 680 O O . VAL A 1 95 ? 15.925 -0.997 0.449 1.00 92.44 95 VAL A O 1
ATOM 683 N N . GLY A 1 96 ? 13.763 -0.397 0.526 1.00 84.50 96 GLY A N 1
ATOM 684 C CA . GLY A 1 96 ? 13.504 -0.599 -0.897 1.00 84.50 96 GLY A CA 1
ATOM 685 C C . GLY A 1 96 ? 14.444 0.214 -1.783 1.00 84.50 96 GLY A C 1
ATOM 686 O O . GLY A 1 96 ? 15.042 -0.348 -2.691 1.00 84.50 96 GLY A O 1
ATOM 687 N N . SER A 1 97 ? 14.653 1.499 -1.482 1.00 85.31 97 SER A N 1
ATOM 688 C CA . SER A 1 97 ? 15.550 2.364 -2.257 1.00 85.31 97 SER A CA 1
ATOM 689 C C . SER A 1 97 ? 17.018 1.949 -2.202 1.00 85.31 97 SER A C 1
ATOM 691 O O . SER A 1 97 ? 17.769 2.325 -3.088 1.00 85.31 97 SER A O 1
ATOM 693 N N . GLN A 1 98 ? 17.441 1.219 -1.166 1.00 89.06 98 GLN A N 1
ATOM 694 C CA . GLN A 1 98 ? 18.808 0.693 -1.088 1.00 89.06 98 GLN A CA 1
ATOM 695 C C . GLN A 1 98 ? 18.988 -0.624 -1.853 1.00 89.06 98 GLN A C 1
ATOM 697 O O . GLN A 1 98 ? 20.112 -0.969 -2.200 1.00 89.06 98 GLN A O 1
ATOM 702 N N . LEU A 1 99 ? 17.903 -1.368 -2.080 1.00 84.25 99 LEU A N 1
ATOM 703 C CA . LEU A 1 99 ? 17.909 -2.642 -2.806 1.00 84.25 99 LEU A CA 1
ATOM 704 C C . LEU A 1 99 ? 17.555 -2.499 -4.296 1.00 84.25 99 LEU A C 1
ATOM 706 O O . LEU A 1 99 ? 17.702 -3.473 -5.031 1.00 84.25 99 LEU A O 1
ATOM 710 N N . SER A 1 100 ? 17.031 -1.338 -4.707 1.00 69.38 100 SER A N 1
ATOM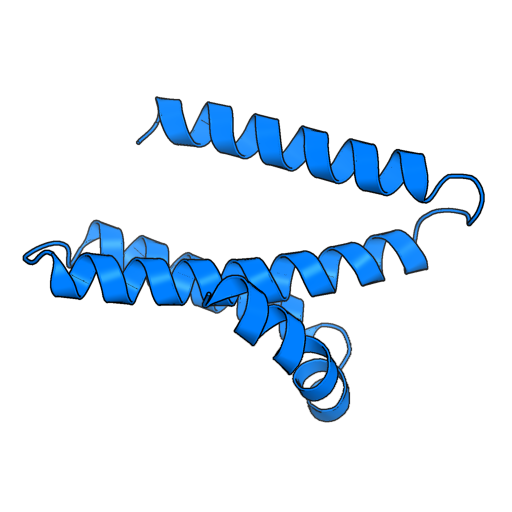 711 C CA . SER A 1 100 ? 16.617 -1.029 -6.087 1.00 69.38 100 SER A CA 1
ATOM 712 C C . SER A 1 100 ? 17.779 -0.478 -6.899 1.00 69.38 100 SER A C 1
ATOM 714 O O . SER A 1 100 ? 17.851 -0.822 -8.097 1.00 69.38 100 SER A O 1
#

Nearest PDB structures (foldseek):
  8tgj-assembly1_B  TM=8.287E-01  e=5.536E-01  Homo sapiens
  8jtv-assembly1_A  TM=7.653E-01  e=8.647E-01  Homo sapiens
  8d2s-assembly1_A  TM=7.347E-01  e=8.504E+00  Danio rerio

Solvent-accessible surface area (backbone atoms only — not comparable to full-atom values): 5130 Å² total; per-residue (Å²): 109,45,29,61,55,25,40,68,46,33,63,58,44,26,75,74,63,35,87,60,36,27,46,52,47,13,53,55,30,34,52,51,18,51,52,43,51,74,77,51,60,88,43,75,67,47,43,55,52,27,52,41,36,30,29,28,9,48,13,15,35,53,52,40,47,54,53,49,42,66,72,73,39,58,85,94,43,35,68,58,51,54,49,51,53,52,51,54,51,50,52,51,50,56,54,48,67,74,76,107

Mean predicted aligned error: 4.75 Å